Protein AF-A0A3D0YHG1-F1 (afdb_monomer)

pLDDT: mean 94.82, std 10.01, range [42.53, 98.88]

Nearest PDB structures (foldseek):
  3v45-assembly1_A  TM=6.714E-01  e=4.140E+00  unclassified

Secondary structure (DSSP, 8-state):
--------SS--S------TTEEEEEEE-TT----SHHHHHHHHHS-PPTT--SEEETTEEEEE-SSS-HHHHHHHHHHHHHHHHH-TT-EEEE--TTSSTT---HHHHGGG-

Structure (mmCIF, N/CA/C/O backbone):
data_AF-A0A3D0YHG1-F1
#
_entry.id   AF-A0A3D0YHG1-F1
#
loop_
_atom_site.group_PDB
_atom_site.id
_atom_site.type_symbol
_atom_site.label_atom_id
_atom_site.label_alt_id
_atom_site.label_comp_id
_atom_site.label_asym_id
_atom_site.label_entity_id
_atom_site.label_seq_id
_atom_site.pdbx_PDB_ins_code
_atom_site.Cartn_x
_atom_site.Cartn_y
_atom_site.Cartn_z
_atom_site.occupancy
_atom_site.B_iso_or_equiv
_atom_site.auth_seq_id
_atom_site.auth_comp_id
_atom_site.auth_asym_id
_atom_site.auth_atom_id
_atom_site.pdbx_PDB_model_num
ATOM 1 N N . MET A 1 1 ? -11.061 -0.916 30.763 1.00 42.53 1 MET A N 1
ATOM 2 C CA . MET A 1 1 ? -9.682 -1.436 30.772 1.00 42.53 1 MET A CA 1
ATOM 3 C C . MET A 1 1 ? -9.224 -1.354 29.333 1.00 42.53 1 MET A C 1
ATOM 5 O O . MET A 1 1 ? -9.511 -2.257 28.563 1.00 42.53 1 MET A O 1
ATOM 9 N N . GLU A 1 2 ? -8.707 -0.191 28.940 1.00 46.09 2 GLU A N 1
ATOM 10 C CA . GLU A 1 2 ? -8.121 0.003 27.614 1.00 46.09 2 GLU A CA 1
ATOM 11 C C . GLU A 1 2 ? -6.784 -0.717 27.627 1.00 46.09 2 GLU A C 1
ATOM 13 O O . GLU A 1 2 ? -5.790 -0.216 28.149 1.00 46.09 2 GLU A O 1
ATOM 18 N N . ASP A 1 3 ? -6.794 -1.947 27.131 1.00 47.03 3 ASP A N 1
ATOM 19 C CA . ASP A 1 3 ? -5.569 -2.574 26.677 1.00 47.03 3 ASP A CA 1
ATOM 20 C C . ASP A 1 3 ? -5.138 -1.755 25.456 1.00 47.03 3 ASP A C 1
ATOM 22 O O . ASP A 1 3 ? -5.682 -1.908 24.361 1.00 47.03 3 ASP A O 1
ATOM 26 N N . SER A 1 4 ? -4.286 -0.747 25.670 1.00 54.94 4 SER A N 1
ATOM 27 C CA . SER A 1 4 ? -3.728 0.024 24.567 1.00 54.94 4 SER A CA 1
ATOM 28 C C . SER A 1 4 ? -2.881 -0.957 23.765 1.00 54.94 4 SER A C 1
ATOM 30 O O . SER A 1 4 ? -1.749 -1.253 24.155 1.00 54.94 4 SER A O 1
ATOM 32 N N . PHE A 1 5 ? -3.432 -1.506 22.682 1.00 62.06 5 PHE A N 1
ATOM 33 C CA . PHE A 1 5 ? -2.656 -2.273 21.719 1.00 62.06 5 PHE A CA 1
ATOM 34 C C . PHE A 1 5 ? -1.512 -1.373 21.261 1.00 62.06 5 PHE A C 1
ATOM 36 O O . PHE A 1 5 ? -1.703 -0.410 20.519 1.00 62.06 5 PHE A O 1
ATOM 43 N N . LYS A 1 6 ? -0.313 -1.627 21.794 1.00 81.62 6 LYS A N 1
ATOM 44 C CA . LYS A 1 6 ? 0.871 -0.857 21.444 1.00 81.62 6 LYS A CA 1
ATOM 45 C C . LYS A 1 6 ? 1.180 -1.171 19.990 1.00 81.62 6 LYS A C 1
ATOM 47 O O . LYS A 1 6 ? 1.686 -2.249 19.683 1.00 81.62 6 LYS A O 1
ATOM 52 N N . ARG A 1 7 ? 0.858 -0.229 19.109 1.00 88.38 7 ARG A N 1
ATOM 53 C CA . ARG A 1 7 ? 1.129 -0.356 17.680 1.00 88.38 7 ARG A CA 1
ATOM 54 C C . ARG A 1 7 ? 2.638 -0.476 17.453 1.00 88.38 7 ARG A C 1
ATOM 56 O O . ARG A 1 7 ? 3.408 0.244 18.102 1.00 88.38 7 ARG A O 1
ATOM 63 N N . PRO A 1 8 ? 3.090 -1.402 16.597 1.00 90.62 8 PRO A N 1
ATOM 64 C CA . PRO A 1 8 ? 4.508 -1.564 16.329 1.00 90.62 8 PRO A CA 1
ATOM 65 C C . PRO A 1 8 ? 5.025 -0.391 15.487 1.00 90.62 8 PRO A C 1
ATOM 67 O O . PRO A 1 8 ? 4.287 0.213 14.716 1.00 90.62 8 PRO A O 1
ATOM 70 N N . ALA A 1 9 ? 6.319 -0.091 15.614 1.00 90.38 9 ALA A N 1
ATOM 71 C CA . ALA A 1 9 ? 6.972 0.936 14.797 1.00 90.38 9 ALA A CA 1
ATOM 72 C C . ALA A 1 9 ? 7.168 0.505 13.330 1.00 90.38 9 ALA A C 1
ATOM 74 O O . ALA A 1 9 ? 7.392 1.347 12.469 1.00 90.38 9 ALA A O 1
ATOM 75 N N . PHE A 1 10 ? 7.098 -0.801 13.053 1.00 92.81 10 PHE A N 1
ATOM 76 C CA . PHE A 1 10 ? 7.250 -1.385 11.723 1.00 92.81 10 PHE A CA 1
ATOM 77 C C . PHE A 1 10 ? 6.169 -2.436 11.491 1.00 92.81 10 PHE A C 1
ATOM 79 O O . PHE A 1 10 ? 5.763 -3.123 12.432 1.00 92.81 10 PHE A O 1
ATOM 86 N N . THR A 1 11 ? 5.751 -2.597 10.236 1.00 94.75 11 THR A N 1
ATOM 87 C CA . THR A 1 11 ? 4.815 -3.646 9.819 1.00 94.75 11 THR A CA 1
ATOM 88 C C . THR A 1 11 ? 5.357 -5.031 10.193 1.00 94.75 11 THR A C 1
ATOM 90 O O . THR A 1 11 ? 6.420 -5.413 9.696 1.00 94.75 11 THR A O 1
ATOM 93 N N . PRO A 1 12 ? 4.664 -5.800 11.055 1.00 93.31 12 PRO A N 1
ATOM 94 C CA . PRO A 1 12 ? 5.075 -7.158 11.395 1.00 93.31 12 PRO A CA 1
ATOM 95 C C . PRO A 1 12 ? 5.064 -8.074 10.168 1.00 93.31 12 PRO A C 1
ATOM 97 O O . PRO A 1 12 ? 4.205 -7.944 9.299 1.00 93.31 12 PRO A O 1
ATOM 100 N N . GLU A 1 13 ? 5.958 -9.064 10.130 1.00 89.12 13 GLU A N 1
ATOM 101 C CA . GLU A 1 13 ? 6.017 -10.031 9.020 1.00 89.12 13 GLU A CA 1
ATOM 102 C C . GLU A 1 13 ? 4.718 -10.834 8.853 1.00 89.12 13 GLU A C 1
ATOM 104 O O . GLU A 1 13 ? 4.346 -11.204 7.742 1.00 89.12 13 GLU A O 1
ATOM 109 N N . ASN A 1 14 ? 4.022 -11.104 9.962 1.00 89.44 14 ASN A N 1
ATOM 110 C CA . ASN A 1 14 ? 2.828 -11.939 9.993 1.00 89.44 14 ASN A CA 1
ATOM 111 C C . ASN A 1 14 ? 1.665 -11.194 10.650 1.00 89.44 14 ASN A C 1
ATOM 113 O O . ASN A 1 14 ? 1.509 -11.223 11.870 1.00 89.44 14 ASN A O 1
ATOM 117 N N . ILE A 1 15 ? 0.821 -10.572 9.828 1.00 92.94 15 ILE A N 1
ATOM 118 C CA . ILE A 1 15 ? -0.450 -9.986 10.262 1.00 92.94 15 ILE A CA 1
ATOM 119 C C . ILE A 1 15 ? -1.565 -11.001 9.997 1.00 92.94 15 ILE A C 1
ATOM 121 O O . ILE A 1 15 ? -1.756 -11.479 8.874 1.00 92.94 15 ILE A O 1
ATOM 125 N N . THR A 1 16 ? -2.299 -11.366 11.044 1.00 90.38 16 THR A N 1
ATOM 126 C CA . THR A 1 16 ? -3.418 -12.319 10.962 1.00 90.38 16 THR A CA 1
ATOM 127 C C . THR A 1 16 ? -4.766 -11.684 11.269 1.00 90.38 16 THR A C 1
ATOM 129 O O . THR A 1 16 ? -5.779 -12.214 10.818 1.00 90.38 16 THR A O 1
ATOM 132 N N . VAL A 1 17 ? -4.769 -10.561 11.985 1.00 93.44 17 VAL A N 1
ATOM 133 C CA . VAL A 1 17 ? -5.945 -9.793 12.394 1.00 93.44 17 VAL A CA 1
ATOM 134 C C . VAL A 1 17 ? -5.622 -8.304 12.310 1.00 93.44 17 VAL A C 1
ATOM 136 O O . VAL A 1 17 ? -4.461 -7.929 12.456 1.00 93.44 17 VAL A O 1
ATOM 139 N N . LEU A 1 18 ? -6.650 -7.492 12.081 1.00 96.06 18 LEU A N 1
ATOM 140 C CA . LEU A 1 18 ? -6.589 -6.033 12.104 1.00 96.06 18 LEU A CA 1
ATOM 141 C C . LEU A 1 18 ? -7.626 -5.528 13.111 1.00 96.06 18 LEU A C 1
ATOM 143 O O . LEU A 1 18 ? -8.743 -6.053 13.162 1.00 96.06 18 LEU A O 1
ATOM 147 N N . ALA A 1 19 ? -7.273 -4.521 13.902 1.00 96.19 19 ALA A N 1
ATOM 148 C CA . ALA A 1 19 ? -8.244 -3.714 14.630 1.00 96.19 19 ALA A CA 1
ATOM 149 C C . ALA A 1 19 ? -9.100 -2.904 13.643 1.00 96.19 19 ALA A C 1
ATOM 151 O O . ALA A 1 19 ? -8.759 -2.782 12.470 1.00 96.19 19 ALA A O 1
ATOM 152 N N . ALA A 1 20 ? -10.231 -2.367 14.103 1.00 96.44 20 ALA A N 1
ATOM 153 C CA . ALA A 1 20 ? -11.222 -1.730 13.228 1.00 96.44 20 ALA A CA 1
ATOM 154 C C . ALA A 1 20 ? -10.676 -0.532 12.431 1.00 96.44 20 ALA A C 1
ATOM 156 O O . ALA A 1 20 ? -11.184 -0.235 11.353 1.00 96.44 20 ALA A O 1
ATOM 157 N N . ASP A 1 21 ? -9.653 0.135 12.955 1.00 97.25 21 ASP A N 1
ATOM 158 C CA . ASP A 1 21 ? -9.008 1.299 12.361 1.00 97.25 21 ASP A CA 1
ATOM 159 C C . ASP A 1 21 ? -7.671 0.976 11.677 1.00 97.25 21 ASP A C 1
ATOM 161 O O . ASP A 1 21 ? -6.968 1.873 11.221 1.00 97.25 21 ASP A O 1
ATOM 165 N N . GLU A 1 22 ? -7.302 -0.300 11.577 1.00 98.00 22 GLU A N 1
ATOM 166 C CA . GLU A 1 22 ? -6.070 -0.716 10.917 1.00 98.00 22 GLU A CA 1
ATOM 167 C C . GLU A 1 22 ? -6.325 -1.092 9.454 1.00 98.00 22 GLU A C 1
ATOM 169 O O . GLU A 1 22 ? -7.264 -1.825 9.129 1.00 98.00 22 GLU A O 1
ATOM 174 N N . ILE A 1 23 ? -5.447 -0.608 8.575 1.00 98.75 23 ILE A N 1
ATOM 175 C CA . ILE A 1 23 ? -5.491 -0.802 7.127 1.00 98.75 23 ILE A CA 1
ATOM 176 C C . ILE A 1 23 ? -4.220 -1.517 6.667 1.00 98.75 23 ILE A C 1
ATOM 178 O O . ILE A 1 23 ? -3.098 -1.082 6.933 1.00 98.75 23 ILE A O 1
ATOM 182 N N . PHE A 1 24 ? -4.390 -2.613 5.931 1.00 98.62 24 PHE A N 1
ATOM 183 C CA . PHE A 1 24 ? -3.296 -3.365 5.323 1.00 98.62 24 PHE A CA 1
ATOM 184 C C . PHE A 1 24 ? -2.961 -2.817 3.931 1.00 98.62 24 PHE A C 1
ATOM 186 O O . PHE A 1 24 ? -3.745 -2.959 2.990 1.00 98.62 24 PHE A O 1
ATOM 193 N N . VAL A 1 25 ? -1.787 -2.204 3.776 1.00 98.75 25 VAL A N 1
ATOM 194 C CA . VAL A 1 25 ? -1.370 -1.573 2.515 1.00 98.75 25 VAL A CA 1
ATOM 195 C C . VAL A 1 25 ? -0.476 -2.529 1.732 1.00 98.75 25 VAL A C 1
ATOM 197 O O . VAL A 1 25 ? 0.569 -2.983 2.215 1.00 98.75 25 VAL A O 1
ATOM 200 N N . PHE A 1 26 ? -0.887 -2.857 0.509 1.00 98.56 26 PHE A N 1
ATOM 201 C CA . PHE A 1 26 ? -0.278 -3.922 -0.282 1.00 98.56 26 PHE A CA 1
ATOM 202 C C . PHE A 1 26 ? 0.001 -3.509 -1.728 1.00 98.56 26 PHE A C 1
ATOM 204 O O . PHE A 1 26 ? -0.717 -2.713 -2.330 1.00 98.56 26 PHE A O 1
ATOM 211 N N . GLY A 1 27 ? 1.040 -4.116 -2.310 1.00 98.44 27 GLY A N 1
ATOM 212 C CA . GLY A 1 27 ? 1.302 -4.010 -3.743 1.00 98.44 27 GLY A CA 1
ATOM 213 C C . GLY A 1 27 ? 0.289 -4.821 -4.556 1.00 98.44 27 GLY A C 1
ATOM 214 O O . GLY A 1 27 ? 0.111 -6.015 -4.309 1.00 98.44 27 GLY A O 1
ATOM 215 N N . SER A 1 28 ? -0.341 -4.185 -5.541 1.00 98.50 28 SER A N 1
ATOM 216 C CA . SER A 1 28 ? -1.335 -4.773 -6.443 1.00 98.50 28 SER A CA 1
ATOM 217 C C . SER A 1 28 ? -0.931 -4.649 -7.924 1.00 98.50 28 SER A C 1
ATOM 219 O O . SER A 1 28 ? 0.161 -4.190 -8.267 1.00 98.50 28 SER A O 1
ATOM 221 N N . ASN A 1 29 ? -1.825 -5.057 -8.822 1.00 97.81 29 ASN A N 1
ATOM 222 C CA . ASN A 1 29 ? -1.809 -4.714 -10.242 1.00 97.81 29 ASN A CA 1
ATOM 223 C C . ASN A 1 29 ? -3.064 -3.903 -10.591 1.00 97.81 29 ASN A C 1
ATOM 225 O O . ASN A 1 29 ? -4.065 -3.983 -9.886 1.00 97.81 29 ASN A O 1
ATOM 229 N N . LEU A 1 30 ? -3.028 -3.167 -11.706 1.00 98.12 30 LEU A N 1
ATOM 230 C CA . LEU A 1 30 ? -4.136 -2.301 -12.139 1.00 98.12 30 LEU A CA 1
ATOM 231 C C . LEU A 1 30 ? -5.475 -3.043 -12.277 1.00 98.12 30 LEU A C 1
ATOM 233 O O . LEU A 1 30 ? -6.523 -2.484 -11.975 1.00 98.12 30 LEU A O 1
ATOM 237 N N . GLY A 1 31 ? -5.440 -4.311 -12.695 1.00 97.81 31 GLY A N 1
ATOM 238 C CA . GLY A 1 31 ? -6.636 -5.141 -12.845 1.00 97.81 31 GLY A CA 1
ATOM 239 C C . GLY A 1 31 ? -7.166 -5.744 -11.542 1.00 97.81 31 GLY A C 1
ATOM 240 O O . GLY A 1 31 ? -8.131 -6.495 -11.595 1.00 97.81 31 GLY A O 1
ATOM 241 N N . GLY A 1 32 ? -6.531 -5.495 -10.391 1.00 97.75 32 GLY A N 1
ATOM 242 C CA . GLY A 1 32 ? -6.941 -6.054 -9.100 1.00 97.75 32 GLY A CA 1
ATOM 243 C C . GLY A 1 32 ? -6.889 -7.583 -9.028 1.00 97.75 32 GLY A C 1
ATOM 244 O O . GLY A 1 32 ? -7.674 -8.201 -8.306 1.00 97.75 32 GLY A O 1
ATOM 245 N N . ASN A 1 33 ? -5.993 -8.214 -9.794 1.00 97.81 33 ASN A N 1
ATOM 246 C CA . ASN A 1 33 ? -5.802 -9.663 -9.764 1.00 97.81 33 ASN A CA 1
ATOM 247 C C . ASN A 1 33 ? -4.975 -10.052 -8.530 1.00 97.81 33 ASN A C 1
ATOM 249 O O . ASN A 1 33 ? -3.752 -10.198 -8.604 1.00 97.81 33 ASN A O 1
ATOM 253 N N . HIS A 1 34 ? -5.640 -10.225 -7.390 1.00 97.31 34 HIS A N 1
ATOM 254 C CA . HIS A 1 34 ? -5.018 -10.468 -6.081 1.00 97.31 34 HIS A CA 1
ATOM 255 C C . HIS A 1 34 ? -4.646 -11.948 -5.855 1.00 97.31 34 HIS A C 1
ATOM 257 O O . HIS A 1 34 ? -5.088 -12.590 -4.903 1.00 97.31 34 HIS A O 1
ATOM 263 N N . GLY A 1 35 ? -3.874 -12.526 -6.779 1.00 95.56 35 GLY A N 1
ATOM 264 C CA . GLY A 1 35 ? -3.622 -13.974 -6.853 1.00 95.56 35 GLY A CA 1
ATOM 265 C C . GLY A 1 35 ? -2.444 -14.508 -6.029 1.00 95.56 35 GLY A C 1
ATOM 266 O O . GLY A 1 35 ? -2.323 -15.721 -5.874 1.00 95.56 35 GLY A O 1
ATOM 267 N N . GLY A 1 36 ? -1.573 -13.647 -5.496 1.00 95.81 36 GLY A N 1
ATOM 268 C CA . GLY A 1 36 ? -0.381 -14.082 -4.762 1.00 95.81 36 GLY A CA 1
ATOM 269 C C . GLY A 1 36 ? 0.163 -13.047 -3.780 1.00 95.81 36 GLY A C 1
ATOM 270 O O . GLY A 1 36 ? -0.250 -11.887 -3.783 1.00 95.81 36 GLY A O 1
ATOM 271 N N . GLY A 1 37 ? 1.098 -13.483 -2.930 1.00 96.00 37 GLY A N 1
ATOM 272 C CA . GLY A 1 37 ? 1.804 -12.626 -1.974 1.00 96.00 37 GLY A CA 1
ATOM 273 C C . GLY A 1 37 ? 0.872 -11.841 -1.045 1.00 96.00 37 GLY A C 1
ATOM 274 O O . GLY A 1 37 ? -0.171 -12.342 -0.619 1.00 96.00 37 GLY A O 1
ATOM 275 N N . ALA A 1 38 ? 1.244 -10.592 -0.755 1.00 97.12 38 ALA A N 1
ATOM 276 C CA . ALA A 1 38 ? 0.459 -9.692 0.090 1.00 97.12 38 ALA A CA 1
ATOM 277 C C . ALA A 1 38 ? -0.949 -9.419 -0.474 1.00 97.12 38 ALA A C 1
ATOM 279 O O . ALA A 1 38 ? -1.898 -9.336 0.300 1.00 97.12 38 ALA A O 1
ATOM 280 N N . ALA A 1 39 ? -1.116 -9.364 -1.801 1.00 97.94 39 ALA A N 1
ATOM 281 C CA . ALA A 1 39 ? -2.425 -9.152 -2.421 1.00 97.94 39 ALA A CA 1
ATOM 282 C C . ALA A 1 39 ? -3.402 -10.299 -2.119 1.00 97.94 39 ALA A C 1
ATOM 284 O O . ALA A 1 39 ? -4.557 -10.060 -1.772 1.00 97.94 39 ALA A O 1
ATOM 285 N N . LEU A 1 40 ? -2.932 -11.551 -2.163 1.00 97.69 40 LEU A N 1
ATOM 286 C CA . LEU A 1 40 ? -3.754 -12.705 -1.787 1.00 97.69 40 LEU A CA 1
ATOM 287 C C . LEU A 1 40 ? -4.179 -12.646 -0.314 1.00 97.69 40 LEU A C 1
ATOM 289 O O . LEU A 1 40 ? -5.321 -12.972 0.007 1.00 97.69 40 LEU A O 1
ATOM 293 N N . VAL A 1 41 ? -3.280 -12.219 0.578 1.00 97.25 41 VAL A N 1
ATOM 294 C CA . VAL A 1 41 ? -3.597 -12.034 2.003 1.00 97.25 41 VAL A CA 1
ATOM 295 C C . VAL A 1 41 ? -4.656 -10.946 2.181 1.00 97.25 41 VAL A C 1
ATOM 297 O O . VAL A 1 41 ? -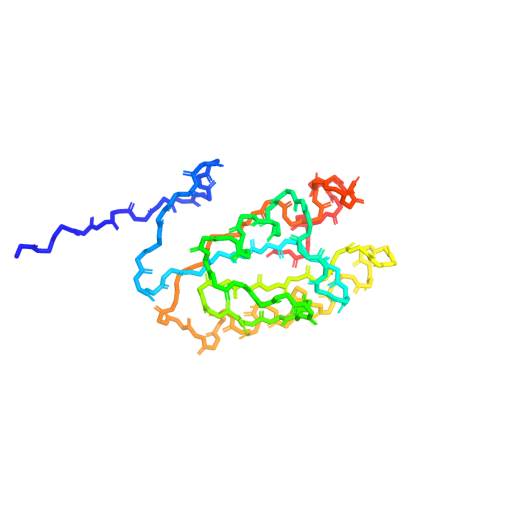5.657 -11.196 2.852 1.00 97.25 41 VAL A O 1
ATOM 300 N N . ALA A 1 42 ? -4.483 -9.793 1.530 1.00 98.12 42 ALA A N 1
ATOM 301 C CA . ALA A 1 42 ? -5.440 -8.691 1.560 1.00 98.12 42 ALA A CA 1
ATOM 302 C C . ALA A 1 42 ? -6.841 -9.144 1.107 1.00 98.12 42 ALA A C 1
ATOM 304 O O . ALA A 1 42 ? -7.828 -8.907 1.803 1.00 98.12 42 ALA A O 1
ATOM 305 N N . TRP A 1 43 ? -6.926 -9.893 -0.001 1.00 98.31 43 TRP A N 1
ATOM 306 C CA . TRP A 1 43 ? -8.194 -10.421 -0.520 1.00 98.31 43 TRP A CA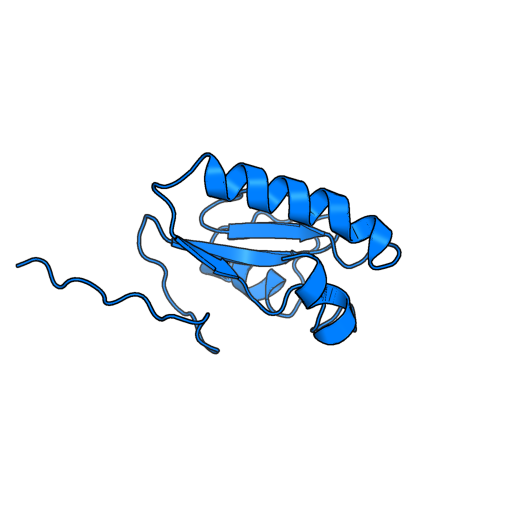 1
ATOM 307 C C . TRP A 1 43 ? -8.832 -11.456 0.409 1.00 98.31 43 TRP A C 1
ATOM 309 O O . TRP A 1 43 ? -10.036 -11.423 0.654 1.00 98.31 43 TRP A O 1
ATOM 319 N N . LYS A 1 44 ? -8.043 -12.395 0.940 1.00 97.81 44 LYS A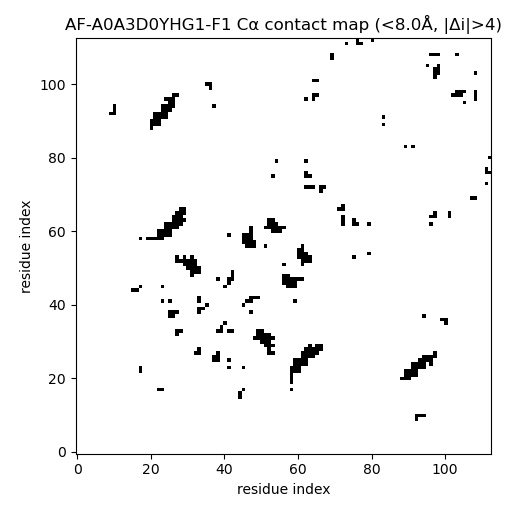 N 1
ATOM 320 C CA . LYS A 1 44 ? -8.577 -13.502 1.745 1.00 97.81 44 LYS A CA 1
ATOM 321 C C . LYS A 1 44 ? -8.915 -13.125 3.180 1.00 97.81 44 LYS A C 1
ATOM 323 O O . LYS A 1 44 ? -9.734 -13.819 3.778 1.00 97.81 44 LYS A O 1
ATOM 328 N N . LYS A 1 45 ? -8.265 -12.104 3.744 1.00 97.50 45 LYS A N 1
ATOM 329 C CA . LYS A 1 45 ? -8.363 -11.796 5.179 1.00 97.50 45 LYS A CA 1
ATOM 330 C C . LYS A 1 45 ? -8.862 -10.395 5.492 1.00 97.50 45 LYS A C 1
ATOM 332 O O . LYS A 1 45 ? -9.534 -10.231 6.501 1.00 97.50 45 LYS A O 1
ATOM 337 N N . PHE A 1 46 ? -8.535 -9.405 4.665 1.00 98.31 46 PHE A N 1
ATOM 338 C CA . PHE A 1 46 ? -8.673 -7.990 5.032 1.00 98.31 46 PHE A CA 1
ATOM 339 C C . PHE A 1 46 ? -9.606 -7.213 4.098 1.00 98.31 46 PHE A C 1
ATOM 341 O O . PHE A 1 46 ? -9.620 -5.985 4.093 1.00 98.31 46 PHE A O 1
ATOM 348 N N . GLY A 1 47 ? -10.423 -7.930 3.324 1.00 98.06 47 GLY A N 1
ATOM 349 C CA . GLY A 1 47 ? -11.526 -7.342 2.572 1.00 98.06 47 GLY A CA 1
ATOM 350 C C . GLY A 1 47 ? -11.126 -6.619 1.289 1.00 98.06 47 GLY A C 1
ATOM 351 O O . GLY A 1 47 ? -11.953 -5.881 0.759 1.00 98.06 47 GLY A O 1
ATOM 352 N N . ALA A 1 48 ? -9.916 -6.844 0.761 1.00 98.56 48 ALA A N 1
ATOM 353 C CA . ALA A 1 48 ? -9.621 -6.396 -0.596 1.00 98.56 48 ALA A CA 1
ATOM 354 C C . ALA A 1 48 ? -10.612 -7.033 -1.587 1.00 98.56 48 ALA A C 1
ATOM 356 O O . ALA A 1 48 ? -11.026 -8.179 -1.428 1.00 98.56 48 ALA A O 1
ATOM 357 N N . ILE A 1 49 ? -11.011 -6.289 -2.606 1.00 98.56 49 ILE A N 1
ATOM 358 C CA . ILE A 1 49 ? -11.975 -6.645 -3.636 1.00 98.56 49 ILE A CA 1
ATOM 359 C C . ILE A 1 49 ? -11.205 -7.087 -4.883 1.00 98.56 49 ILE A C 1
ATOM 361 O O . ILE A 1 49 ? -10.391 -6.352 -5.444 1.00 98.56 49 ILE A O 1
ATOM 365 N N . TYR A 1 50 ? -11.474 -8.310 -5.340 1.00 97.75 50 TYR A N 1
ATOM 366 C CA . TYR A 1 50 ? -10.925 -8.801 -6.602 1.00 97.75 50 TYR A CA 1
ATOM 367 C C . TYR A 1 50 ? -11.419 -7.926 -7.762 1.00 97.75 50 TYR A C 1
ATOM 369 O O . TYR A 1 50 ? -12.614 -7.649 -7.855 1.00 97.75 50 TYR A O 1
ATOM 377 N N . GLY A 1 51 ? -10.516 -7.497 -8.641 1.00 98.06 51 GLY A N 1
ATOM 378 C CA . GLY A 1 51 ? -10.830 -6.543 -9.710 1.00 98.06 51 GLY A CA 1
ATOM 379 C C . GLY A 1 51 ? -10.583 -5.073 -9.349 1.00 98.06 51 GLY A C 1
ATOM 380 O O . GLY A 1 51 ? -10.581 -4.231 -10.242 1.00 98.06 51 GLY A O 1
ATOM 381 N N . GLN A 1 52 ? -10.325 -4.749 -8.075 1.00 98.56 52 GLN A N 1
ATO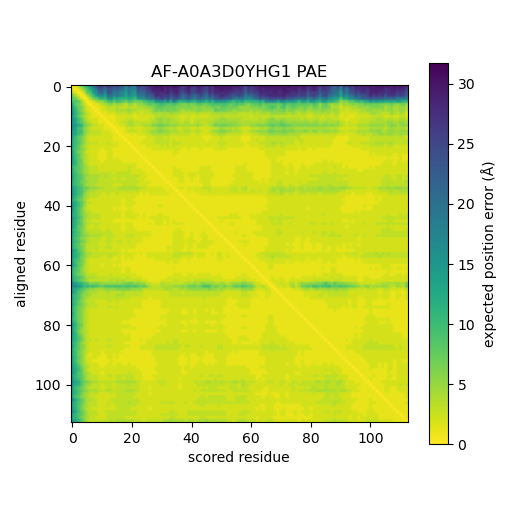M 382 C CA . GLN A 1 52 ? -9.975 -3.395 -7.640 1.00 98.56 52 GLN A CA 1
ATOM 383 C C . GLN A 1 52 ? -8.481 -3.305 -7.300 1.00 98.56 52 GLN A C 1
ATOM 385 O O . GLN A 1 52 ? -8.028 -3.773 -6.256 1.00 98.56 52 GLN A O 1
ATOM 390 N N . GLY A 1 53 ? -7.696 -2.712 -8.202 1.00 98.06 53 GLY A N 1
ATOM 391 C CA . GLY A 1 53 ? -6.241 -2.583 -8.053 1.00 98.06 53 GLY A CA 1
ATOM 392 C C . GLY A 1 53 ? -5.764 -1.401 -7.206 1.00 98.06 53 GLY A C 1
ATOM 393 O O . GLY A 1 53 ? -4.620 -1.404 -6.759 1.00 98.06 53 GLY A O 1
ATOM 394 N N . VAL A 1 54 ? -6.625 -0.401 -6.996 1.00 98.62 54 VAL A N 1
ATOM 395 C CA . VAL A 1 54 ? -6.247 0.914 -6.455 1.00 98.62 54 VAL A CA 1
ATOM 396 C C . VAL A 1 54 ? -7.110 1.280 -5.253 1.00 98.62 54 VAL A C 1
ATOM 398 O O . VAL A 1 54 ? -8.316 1.006 -5.241 1.00 98.62 54 VAL A O 1
ATOM 401 N N . GLY A 1 55 ? -6.495 1.936 -4.272 1.00 98.69 55 GLY A N 1
ATOM 402 C CA . GLY A 1 55 ? -7.190 2.641 -3.202 1.00 98.69 55 GLY A CA 1
ATOM 403 C C . GLY A 1 55 ? -7.759 1.736 -2.111 1.00 98.69 55 GLY A C 1
ATOM 404 O O . GLY A 1 55 ? -7.501 0.525 -2.072 1.00 98.69 55 GLY A O 1
ATOM 405 N N . LEU A 1 56 ? -8.540 2.354 -1.219 1.00 98.69 56 LEU A N 1
ATOM 406 C CA . LEU A 1 56 ? -9.184 1.702 -0.080 1.00 98.69 56 LEU A CA 1
ATOM 407 C C . LEU A 1 56 ? -10.257 0.690 -0.525 1.00 98.69 56 LEU A C 1
ATOM 409 O O . LEU A 1 56 ? -11.105 0.972 -1.373 1.00 98.69 56 LEU A O 1
ATOM 413 N N . GLN A 1 57 ? -10.233 -0.490 0.091 1.00 98.06 57 GLN A N 1
ATOM 414 C CA . GLN A 1 57 ? -11.148 -1.608 -0.134 1.00 98.06 57 GLN A CA 1
ATOM 415 C C . GLN A 1 57 ? -11.192 -2.503 1.113 1.00 98.06 57 GLN A C 1
ATOM 417 O O . GLN A 1 57 ? -10.214 -3.170 1.456 1.00 98.06 57 GLN A O 1
ATOM 422 N N . GLY A 1 58 ? -12.324 -2.501 1.823 1.00 97.44 58 GLY A N 1
ATOM 423 C CA . GLY A 1 58 ? -12.409 -3.143 3.137 1.00 97.44 58 GLY A CA 1
ATOM 424 C C . GLY A 1 58 ? -11.402 -2.525 4.113 1.00 97.44 58 GLY A C 1
ATOM 425 O O . GLY A 1 58 ? -11.325 -1.306 4.224 1.00 97.44 58 GLY A O 1
ATOM 426 N N . GLN A 1 59 ? -10.603 -3.362 4.777 1.00 98.56 59 GLN A N 1
ATOM 427 C CA . GLN A 1 59 ? -9.476 -2.944 5.622 1.00 98.56 59 GLN A CA 1
ATOM 428 C C . GLN A 1 59 ? -8.135 -3.061 4.882 1.00 98.56 59 GLN A C 1
ATOM 430 O O . GLN A 1 59 ? -7.108 -3.410 5.462 1.00 98.56 59 GLN A O 1
ATOM 435 N N . SER A 1 60 ? -8.141 -2.831 3.569 1.00 98.75 60 SER A N 1
ATOM 436 C CA . SER A 1 60 ? -6.954 -2.916 2.719 1.00 98.75 60 SER A CA 1
ATOM 437 C C . SER A 1 60 ? -6.831 -1.694 1.815 1.00 98.75 60 SER A C 1
ATOM 439 O O . SER A 1 60 ? -7.838 -1.137 1.388 1.00 98.75 60 SER A O 1
ATOM 441 N N . TYR A 1 61 ? -5.604 -1.315 1.464 1.00 98.88 61 TYR A N 1
ATOM 442 C CA . TYR A 1 61 ? -5.327 -0.269 0.477 1.00 98.88 61 TYR A CA 1
ATOM 443 C C . TYR A 1 61 ? -4.386 -0.808 -0.604 1.00 98.88 61 TYR A C 1
ATOM 445 O O . TYR A 1 61 ? -3.298 -1.300 -0.296 1.00 98.88 61 TYR A O 1
ATOM 453 N N . GLY A 1 62 ? -4.815 -0.752 -1.866 1.00 98.75 62 GLY A N 1
ATOM 454 C CA . GLY A 1 62 ? -4.049 -1.265 -3.004 1.00 98.75 62 GLY A CA 1
ATOM 455 C C . GLY A 1 62 ? -3.204 -0.187 -3.681 1.00 98.75 62 GLY A C 1
ATOM 456 O O . GLY A 1 62 ? -3.741 0.838 -4.095 1.00 98.75 62 GLY A O 1
ATOM 457 N N . ILE A 1 63 ? -1.904 -0.449 -3.842 1.00 98.81 63 ILE A N 1
ATOM 458 C CA . ILE A 1 63 ? -0.976 0.383 -4.627 1.00 98.81 63 ILE A CA 1
ATOM 459 C C . ILE A 1 63 ? -0.517 -0.425 -5.854 1.00 98.81 63 ILE A C 1
ATOM 461 O O . ILE A 1 63 ? 0.180 -1.436 -5.691 1.00 98.81 63 ILE A O 1
ATOM 465 N N . PRO A 1 64 ? -0.896 -0.052 -7.090 1.00 98.44 64 PRO A N 1
ATOM 466 C CA . PRO A 1 64 ? -0.443 -0.741 -8.295 1.00 98.44 64 PRO A CA 1
ATOM 467 C C . PRO A 1 64 ? 1.075 -0.668 -8.473 1.00 98.44 64 PRO A C 1
ATOM 469 O O . PRO A 1 64 ? 1.652 0.401 -8.610 1.00 98.44 64 PRO A O 1
ATOM 472 N N . THR A 1 65 ? 1.722 -1.830 -8.541 1.00 98.06 65 THR A N 1
ATOM 473 C CA . THR A 1 65 ? 3.185 -1.948 -8.711 1.00 98.06 65 THR A CA 1
ATOM 474 C C . THR A 1 65 ? 3.591 -2.836 -9.878 1.00 98.06 65 THR A C 1
ATOM 476 O O . THR A 1 65 ? 4.741 -2.836 -10.291 1.00 98.06 65 THR A O 1
ATOM 479 N N . MET A 1 66 ? 2.654 -3.585 -10.460 1.00 95.75 66 MET A N 1
ATOM 480 C CA . MET A 1 66 ? 2.932 -4.500 -11.575 1.00 95.75 66 MET A CA 1
ATOM 481 C C . MET A 1 66 ? 2.702 -3.843 -12.944 1.00 95.75 66 MET A C 1
ATOM 483 O O . MET A 1 66 ? 2.067 -4.433 -13.819 1.00 95.75 66 MET A O 1
ATOM 487 N N . HIS A 1 67 ? 3.151 -2.599 -13.111 1.00 93.62 67 HIS A N 1
ATOM 488 C CA . HIS A 1 67 ? 3.066 -1.874 -14.376 1.00 93.62 67 HIS A CA 1
ATOM 489 C C . HIS A 1 67 ? 4.148 -0.790 -14.451 1.00 93.62 67 HIS A C 1
ATOM 491 O O . HIS A 1 67 ? 4.339 -0.043 -13.498 1.00 93.62 67 HIS A O 1
ATOM 497 N N . GLY A 1 68 ? 4.841 -0.699 -15.588 1.00 92.94 68 GLY A N 1
ATOM 498 C CA . GLY A 1 68 ? 5.908 0.287 -15.775 1.00 92.94 68 GLY A CA 1
ATOM 499 C C . GLY A 1 68 ? 7.083 0.123 -14.801 1.00 92.94 68 GLY A C 1
ATOM 500 O O . GLY A 1 68 ? 7.348 -0.974 -14.311 1.00 92.94 68 GLY A O 1
ATOM 501 N N . GLY A 1 69 ? 7.808 1.221 -14.587 1.00 95.31 69 GLY A N 1
ATOM 502 C CA . GLY A 1 69 ? 8.887 1.339 -13.604 1.00 95.31 69 GLY A CA 1
ATOM 503 C C . GLY A 1 69 ? 8.465 2.149 -12.377 1.00 95.31 69 GLY A C 1
ATOM 504 O O . GLY A 1 69 ? 7.288 2.460 -12.201 1.00 95.31 69 GLY A O 1
ATOM 505 N N . VAL A 1 70 ? 9.443 2.529 -11.555 1.00 96.88 70 VAL A N 1
ATOM 506 C CA . VAL A 1 70 ? 9.255 3.323 -10.326 1.00 96.88 70 VAL A CA 1
ATOM 507 C C . VAL A 1 70 ? 8.467 4.611 -10.598 1.00 96.88 70 VAL A C 1
ATOM 509 O O . VAL A 1 70 ? 7.579 4.971 -9.831 1.00 96.88 70 VAL A O 1
ATOM 512 N N . GLU A 1 71 ? 8.709 5.260 -11.735 1.00 97.75 71 GLU A N 1
ATOM 513 C CA . GLU A 1 71 ? 8.041 6.499 -12.143 1.00 97.75 71 GLU A CA 1
ATOM 514 C C . GLU A 1 71 ? 6.538 6.314 -12.394 1.00 97.75 71 GLU A C 1
ATOM 516 O O . GLU A 1 71 ? 5.766 7.249 -12.207 1.00 97.75 71 GLU A O 1
ATOM 521 N N . ALA A 1 72 ? 6.107 5.117 -12.806 1.00 97.75 72 ALA A N 1
ATOM 522 C CA . ALA A 1 72 ? 4.689 4.799 -12.986 1.00 97.75 72 ALA A CA 1
ATOM 523 C C . ALA A 1 72 ? 3.995 4.471 -11.653 1.00 97.75 72 ALA A C 1
ATOM 525 O O . ALA A 1 72 ? 2.777 4.582 -11.545 1.00 97.75 72 ALA A O 1
ATOM 526 N N . ILE A 1 73 ? 4.771 4.071 -10.641 1.00 98.38 73 ILE A N 1
ATOM 527 C CA . ILE A 1 73 ? 4.289 3.744 -9.295 1.00 98.38 73 ILE A CA 1
ATOM 528 C C . ILE A 1 73 ? 4.139 5.012 -8.451 1.00 98.38 73 ILE A C 1
ATOM 530 O O . ILE A 1 73 ? 3.191 5.099 -7.676 1.00 98.38 73 ILE A O 1
ATOM 534 N N . ALA A 1 74 ? 5.040 5.988 -8.619 1.00 98.50 74 ALA A N 1
ATOM 535 C CA . ALA A 1 74 ? 5.105 7.201 -7.800 1.00 98.50 74 ALA A CA 1
ATOM 536 C C . ALA A 1 74 ? 3.749 7.914 -7.612 1.00 98.50 74 ALA A C 1
ATOM 538 O O . ALA A 1 74 ? 3.379 8.113 -6.458 1.00 98.50 74 ALA A O 1
ATOM 539 N N . PRO A 1 75 ? 2.928 8.162 -8.657 1.00 98.56 75 PRO A N 1
ATOM 540 C CA . PRO A 1 75 ? 1.635 8.825 -8.469 1.00 98.56 75 PRO A CA 1
ATOM 541 C C . PRO A 1 75 ? 0.676 8.066 -7.540 1.00 98.56 75 PRO A C 1
ATOM 543 O O . PRO A 1 75 ? -0.082 8.677 -6.799 1.00 98.56 75 PRO A O 1
ATOM 546 N N . TYR A 1 76 ? 0.719 6.730 -7.532 1.00 98.75 76 TYR A N 1
ATOM 547 C CA . TYR A 1 76 ? -0.125 5.923 -6.643 1.00 98.75 76 TYR A CA 1
ATOM 548 C C . TYR A 1 76 ? 0.368 5.920 -5.194 1.00 98.75 76 TYR A C 1
ATOM 550 O O . TYR A 1 76 ? -0.417 5.669 -4.277 1.00 98.75 76 TYR A O 1
ATOM 558 N N . VAL A 1 77 ? 1.668 6.145 -4.984 1.00 98.69 77 VAL A N 1
ATOM 559 C CA . VAL A 1 77 ? 2.230 6.340 -3.644 1.00 98.69 77 VAL A CA 1
ATOM 560 C C . VAL A 1 77 ? 1.878 7.735 -3.137 1.00 98.69 77 VAL A C 1
ATOM 562 O O . VAL A 1 77 ? 1.419 7.839 -2.004 1.00 98.69 77 VAL A O 1
ATOM 565 N N . ASP A 1 78 ? 1.972 8.761 -3.987 1.00 98.81 78 ASP A N 1
ATOM 566 C CA . ASP A 1 78 ? 1.530 10.123 -3.663 1.00 98.81 78 ASP A CA 1
ATOM 567 C C . ASP A 1 78 ? 0.046 10.131 -3.251 1.00 98.81 78 ASP A C 1
ATOM 569 O O . ASP A 1 78 ? -0.295 10.610 -2.172 1.00 98.81 78 ASP A O 1
ATOM 573 N N . GLU A 1 79 ? -0.830 9.486 -4.034 1.00 98.81 79 GLU A N 1
ATOM 574 C CA . GLU A 1 79 ? -2.254 9.318 -3.696 1.00 98.81 79 GLU A CA 1
ATOM 575 C C . GLU A 1 79 ? -2.465 8.601 -2.349 1.00 98.81 79 GLU A C 1
ATOM 577 O O . GLU A 1 79 ? -3.372 8.941 -1.589 1.00 98.81 79 GLU A O 1
ATOM 582 N N . PHE A 1 80 ? -1.645 7.591 -2.037 1.00 98.81 80 PHE A N 1
ATOM 583 C CA . PHE A 1 80 ? -1.706 6.904 -0.746 1.00 98.81 80 PHE A CA 1
ATOM 584 C C . PHE A 1 80 ? -1.284 7.814 0.412 1.00 98.81 80 PHE A C 1
ATOM 586 O O . PHE A 1 80 ? -1.934 7.787 1.457 1.00 98.81 80 PHE A O 1
ATOM 593 N N . ILE A 1 81 ? -0.224 8.605 0.244 1.00 98.81 81 ILE A N 1
ATOM 594 C CA . ILE A 1 81 ? 0.256 9.541 1.267 1.00 98.81 81 ILE A CA 1
ATOM 595 C C . ILE A 1 81 ? -0.808 10.610 1.527 1.00 98.81 81 ILE A C 1
ATOM 597 O O . ILE A 1 81 ? -1.188 10.803 2.680 1.00 98.81 81 ILE A O 1
ATOM 601 N N . GLU A 1 82 ? -1.367 11.219 0.478 1.00 98.81 82 GLU A N 1
ATOM 602 C CA . GLU A 1 82 ? -2.462 12.191 0.604 1.00 98.81 82 GLU A CA 1
ATOM 603 C C . GLU A 1 82 ? -3.679 11.586 1.321 1.00 98.81 82 GLU A C 1
ATOM 605 O O . GLU A 1 82 ? -4.269 12.209 2.207 1.00 98.81 82 GLU A O 1
ATOM 610 N N . PHE A 1 83 ? -4.037 10.341 0.989 1.00 98.81 83 PHE A N 1
ATOM 611 C CA . PHE A 1 83 ? -5.104 9.619 1.677 1.00 98.81 83 PHE A CA 1
ATOM 612 C C . PHE A 1 83 ? -4.777 9.393 3.161 1.00 98.81 83 PHE A C 1
ATOM 614 O O . PHE A 1 83 ? -5.624 9.620 4.024 1.00 98.81 83 PHE A O 1
ATOM 621 N N . ALA A 1 84 ? -3.559 8.954 3.479 1.00 98.56 84 ALA A N 1
ATOM 622 C CA . ALA A 1 84 ? -3.139 8.696 4.852 1.00 98.56 84 ALA A CA 1
ATOM 623 C C . ALA A 1 84 ? -3.119 9.978 5.702 1.00 98.56 84 ALA A C 1
ATOM 625 O O . ALA A 1 84 ? -3.531 9.948 6.861 1.00 98.56 84 ALA A O 1
ATOM 626 N N . GLU A 1 85 ? -2.702 11.108 5.126 1.00 98.56 85 GLU A N 1
ATOM 627 C CA . GLU A 1 85 ? -2.743 12.421 5.780 1.00 98.56 85 GLU A CA 1
ATOM 628 C C . GLU A 1 85 ? -4.178 12.909 6.024 1.00 98.56 85 GLU A C 1
ATOM 630 O O . GLU A 1 85 ? -4.469 13.490 7.072 1.00 98.56 85 GLU A O 1
ATOM 635 N N . ALA A 1 86 ? -5.090 12.653 5.080 1.00 98.56 86 ALA A N 1
ATOM 636 C CA . ALA A 1 86 ? -6.497 13.031 5.190 1.00 98.56 86 ALA A CA 1
ATOM 637 C C . ALA A 1 86 ? -7.301 12.159 6.171 1.00 98.56 86 ALA A C 1
ATOM 639 O O . ALA A 1 86 ? -8.358 12.594 6.634 1.00 98.56 86 ALA A O 1
ATOM 640 N N . HIS A 1 87 ? -6.808 10.960 6.496 1.00 98.38 87 HIS A N 1
ATOM 641 C CA . HIS A 1 87 ? -7.492 9.976 7.337 1.00 98.38 87 HIS A CA 1
ATOM 642 C C . HIS A 1 87 ? -6.686 9.592 8.596 1.00 98.38 87 HIS A C 1
ATOM 644 O O . HIS A 1 87 ? -6.263 8.437 8.740 1.00 98.38 87 HIS A O 1
ATOM 650 N N . PRO A 1 88 ? -6.482 10.530 9.546 1.00 97.69 88 PRO A N 1
ATOM 651 C CA . PRO A 1 88 ? -5.721 10.286 10.774 1.00 97.69 88 PRO A CA 1
ATOM 652 C C . PRO A 1 88 ? -6.398 9.294 11.733 1.00 97.69 88 PRO A C 1
ATOM 654 O O . PRO A 1 88 ? -5.783 8.865 12.710 1.00 97.69 88 PRO A O 1
ATOM 657 N N . GLU A 1 89 ? -7.663 8.940 11.491 1.00 97.44 89 GLU A N 1
ATOM 658 C CA . GLU A 1 89 ? -8.357 7.872 12.201 1.00 97.44 89 GLU A CA 1
ATOM 659 C C . GLU A 1 89 ? -7.778 6.487 11.902 1.00 97.44 89 GLU A C 1
ATOM 661 O O . GLU A 1 89 ? -7.959 5.591 12.721 1.00 97.44 89 GLU A O 1
ATOM 666 N N . TYR A 1 90 ? -7.082 6.302 10.774 1.00 98.12 90 TYR A N 1
ATOM 667 C CA . TYR A 1 90 ? -6.532 5.009 10.384 1.00 98.12 90 TYR A CA 1
ATOM 668 C C . TYR A 1 90 ? -5.076 4.816 10.803 1.00 98.12 90 TYR A C 1
ATOM 670 O O . TYR A 1 90 ? -4.279 5.747 10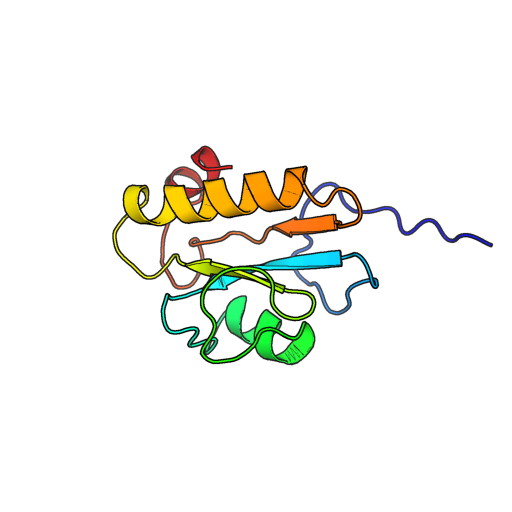.920 1.00 98.12 90 TYR A O 1
ATOM 678 N N . PHE A 1 91 ? -4.705 3.551 10.975 1.00 97.88 91 PHE A N 1
ATOM 679 C CA . PHE A 1 91 ? -3.325 3.115 11.104 1.00 97.88 91 PHE A CA 1
ATOM 680 C C . PHE A 1 91 ? -2.940 2.191 9.959 1.00 97.88 91 PHE A C 1
ATOM 682 O O . PHE A 1 91 ? -3.605 1.191 9.700 1.00 97.88 91 PHE A O 1
ATOM 689 N N . PHE A 1 92 ? -1.833 2.499 9.293 1.00 98.25 92 PHE A N 1
ATOM 690 C CA . PHE A 1 92 ? -1.449 1.819 8.065 1.00 98.25 92 PHE A CA 1
ATOM 691 C C . PHE A 1 92 ? -0.292 0.851 8.300 1.00 98.25 92 PHE A C 1
ATOM 693 O O . PHE A 1 92 ? 0.819 1.249 8.645 1.00 98.25 92 PHE A O 1
ATOM 700 N N . TYR A 1 93 ? -0.534 -0.431 8.037 1.00 98.31 93 TYR A N 1
ATOM 701 C CA . TYR A 1 93 ? 0.516 -1.435 7.915 1.00 98.31 93 TYR A CA 1
ATOM 702 C C . TYR A 1 93 ? 1.012 -1.481 6.473 1.00 98.31 93 TYR A C 1
ATOM 704 O O . TYR A 1 93 ? 0.467 -2.201 5.632 1.00 98.31 93 TYR A O 1
ATOM 712 N N . VAL A 1 94 ? 2.057 -0.703 6.189 1.00 98.00 94 VAL A N 1
ATOM 713 C CA . VAL A 1 94 ? 2.699 -0.669 4.872 1.00 98.00 94 VAL A CA 1
ATOM 714 C C . VAL A 1 94 ? 3.615 -1.872 4.711 1.00 98.00 94 VAL A C 1
ATOM 716 O O . VAL A 1 94 ? 4.605 -2.025 5.427 1.00 98.00 94 VAL A O 1
ATOM 719 N N . THR A 1 95 ? 3.255 -2.778 3.802 1.00 97.00 95 THR A N 1
ATOM 720 C CA . THR A 1 95 ? 4.117 -3.911 3.439 1.00 97.00 95 THR A CA 1
ATOM 721 C C . THR A 1 95 ? 5.319 -3.440 2.618 1.00 97.00 95 THR A C 1
ATOM 723 O O . THR A 1 95 ? 5.416 -2.276 2.240 1.00 97.00 95 THR A O 1
ATOM 726 N N . ARG A 1 96 ? 6.239 -4.349 2.276 1.00 96.50 96 ARG A N 1
ATOM 727 C CA . ARG A 1 96 ? 7.273 -4.081 1.261 1.00 96.50 96 ARG A CA 1
ATOM 728 C C . ARG A 1 96 ? 6.635 -4.029 -0.137 1.00 96.50 96 ARG A C 1
ATOM 730 O O . ARG A 1 96 ? 6.763 -4.969 -0.925 1.00 96.50 96 ARG A O 1
ATOM 737 N N . VAL A 1 97 ? 5.859 -2.974 -0.390 1.00 97.81 97 VAL A N 1
ATOM 738 C CA . VAL A 1 97 ? 5.090 -2.725 -1.618 1.00 97.81 97 VAL A CA 1
ATOM 739 C C . VAL A 1 97 ? 6.028 -2.822 -2.825 1.00 97.81 97 VAL A C 1
ATOM 741 O O . VAL A 1 97 ? 7.127 -2.291 -2.805 1.00 97.81 97 VAL A O 1
ATOM 744 N N . GLY A 1 98 ? 5.647 -3.579 -3.856 1.00 96.56 98 GLY A N 1
ATOM 745 C CA . GLY A 1 98 ? 6.473 -3.779 -5.058 1.00 96.56 98 GLY A CA 1
ATOM 746 C C . GLY A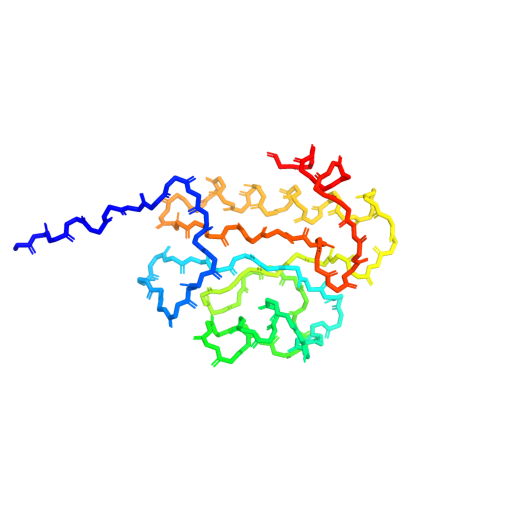 1 98 ? 7.686 -4.717 -4.905 1.00 96.56 98 GLY A C 1
ATOM 747 O O . GLY A 1 98 ? 8.125 -5.291 -5.899 1.00 96.56 98 GLY A O 1
ATOM 748 N N . CYS A 1 99 ? 8.178 -4.986 -3.691 1.00 97.12 99 CYS A N 1
ATOM 749 C CA . CYS A 1 99 ? 9.409 -5.771 -3.494 1.00 97.12 99 CYS A CA 1
ATOM 750 C C . CYS A 1 99 ? 9.223 -7.301 -3.468 1.00 97.12 99 CYS A C 1
ATOM 752 O O . CYS A 1 99 ? 10.167 -8.053 -3.231 1.00 97.12 99 CYS A O 1
ATOM 754 N N . GLY A 1 100 ? 7.987 -7.774 -3.644 1.00 94.75 100 GLY A N 1
ATOM 755 C CA . GLY A 1 100 ? 7.654 -9.195 -3.741 1.00 94.75 100 GLY A CA 1
ATOM 756 C C . GLY A 1 100 ? 7.602 -9.663 -5.195 1.00 94.75 100 GLY A C 1
ATOM 757 O O . GLY A 1 100 ? 8.615 -9.762 -5.875 1.00 94.75 100 GLY A O 1
ATOM 758 N N . ILE A 1 101 ? 6.390 -9.944 -5.681 1.00 94.81 101 ILE A N 1
ATOM 759 C CA . ILE A 1 101 ? 6.154 -10.487 -7.031 1.00 94.81 101 ILE A CA 1
ATOM 760 C C . ILE A 1 101 ? 6.565 -9.503 -8.139 1.00 94.81 101 ILE A C 1
ATOM 762 O O . ILE A 1 101 ? 7.027 -9.946 -9.186 1.00 94.81 101 ILE A O 1
ATOM 766 N N . ALA A 1 102 ?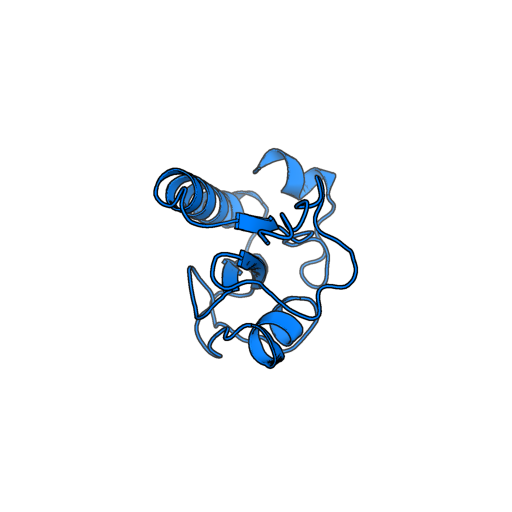 6.406 -8.190 -7.927 1.00 95.25 102 ALA A N 1
ATOM 767 C CA . ALA A 1 102 ? 6.799 -7.186 -8.920 1.00 95.25 102 ALA A CA 1
ATOM 768 C C . ALA A 1 102 ? 8.329 -7.062 -9.074 1.00 95.25 102 ALA A C 1
ATOM 770 O O . ALA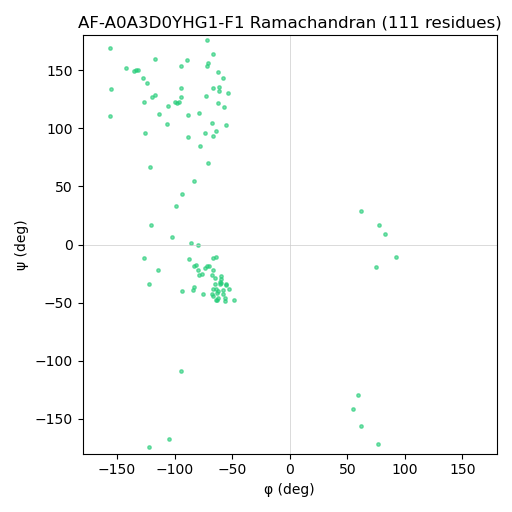 A 1 102 ? 8.793 -6.613 -10.115 1.00 95.25 102 ALA A O 1
ATOM 771 N N . GLY A 1 103 ? 9.107 -7.537 -8.092 1.00 96.75 103 GLY A N 1
ATOM 772 C CA . GLY A 1 103 ? 10.549 -7.743 -8.227 1.00 96.75 103 GLY A CA 1
ATOM 773 C C . GLY A 1 103 ? 11.428 -6.511 -8.009 1.00 96.75 103 GLY A C 1
ATOM 774 O O . GLY A 1 103 ? 12.629 -6.602 -8.252 1.00 96.75 103 GLY A O 1
ATOM 775 N N . PHE A 1 104 ? 10.873 -5.392 -7.539 1.00 97.94 104 PHE A N 1
ATOM 776 C CA . PHE A 1 104 ? 11.677 -4.223 -7.180 1.00 97.94 104 PHE A CA 1
ATOM 777 C C . PHE A 1 104 ? 12.492 -4.471 -5.906 1.00 97.94 104 PHE A C 1
ATOM 779 O O . PHE A 1 104 ? 12.159 -5.301 -5.060 1.00 97.94 104 PHE A O 1
ATOM 786 N N . THR A 1 105 ? 13.577 -3.732 -5.746 1.00 98.12 105 THR A N 1
ATOM 787 C CA . THR A 1 105 ? 14.347 -3.698 -4.504 1.00 98.12 105 THR A CA 1
ATOM 788 C C . THR A 1 105 ? 13.818 -2.614 -3.570 1.00 98.12 105 THR A C 1
ATOM 790 O O . THR A 1 105 ? 13.237 -1.621 -4.008 1.00 98.12 105 THR A O 1
ATOM 793 N N . ASP A 1 106 ? 14.096 -2.730 -2.266 1.00 97.06 106 ASP A N 1
ATOM 794 C CA . ASP A 1 106 ? 13.731 -1.662 -1.322 1.00 97.06 106 ASP A CA 1
ATOM 795 C C . ASP A 1 106 ? 14.406 -0.334 -1.683 1.00 97.06 106 ASP A C 1
ATOM 797 O O . ASP A 1 106 ? 13.844 0.720 -1.435 1.00 97.06 106 ASP A O 1
ATOM 801 N N . ARG A 1 107 ? 15.595 -0.364 -2.302 1.00 98.00 107 ARG A N 1
ATOM 802 C CA . ARG A 1 107 ? 16.299 0.857 -2.728 1.00 98.00 107 ARG A CA 1
ATOM 803 C C . ARG A 1 107 ? 15.579 1.601 -3.850 1.00 98.00 107 ARG A C 1
ATOM 805 O O . ARG A 1 107 ? 15.776 2.802 -3.972 1.00 98.00 107 ARG A O 1
ATOM 812 N N . GLU A 1 108 ? 14.798 0.895 -4.661 1.00 97.69 108 GLU A N 1
ATOM 813 C CA . GLU A 1 108 ? 14.019 1.486 -5.750 1.00 97.69 108 GLU A CA 1
ATOM 814 C C . GLU A 1 108 ? 12.685 2.044 -5.249 1.00 97.69 108 GLU A C 1
ATOM 816 O O . GLU A 1 108 ? 12.279 3.109 -5.697 1.00 97.69 108 GLU A O 1
ATOM 821 N N . ILE A 1 109 ? 12.022 1.353 -4.312 1.00 97.94 109 ILE A N 1
ATOM 822 C CA . ILE A 1 109 ? 10.676 1.730 -3.850 1.00 97.94 109 ILE A CA 1
ATOM 823 C C . ILE A 1 109 ? 10.689 2.624 -2.610 1.00 97.94 109 ILE A C 1
ATOM 825 O O . ILE A 1 109 ? 9.888 3.549 -2.534 1.00 97.94 109 ILE A O 1
ATOM 829 N N . ALA A 1 110 ? 11.567 2.372 -1.634 1.00 96.62 110 ALA A N 1
ATOM 830 C CA . ALA A 1 110 ? 11.562 3.114 -0.372 1.00 96.62 110 ALA A CA 1
ATOM 831 C C . ALA A 1 110 ? 11.672 4.640 -0.541 1.00 96.62 110 ALA A C 1
ATOM 833 O O . ALA A 1 110 ? 11.018 5.322 0.232 1.00 96.62 110 ALA A O 1
ATOM 834 N N . PRO A 1 111 ? 12.410 5.201 -1.525 1.00 98.00 111 PRO A N 1
ATOM 835 C CA . PRO A 1 111 ? 12.445 6.652 -1.736 1.00 98.00 111 PRO A CA 1
ATOM 836 C C . PRO A 1 111 ? 11.114 7.297 -2.153 1.00 98.00 111 PRO A C 1
ATOM 838 O O . PRO A 1 111 ? 11.057 8.521 -2.214 1.00 98.00 111 PRO A O 1
ATOM 841 N N . LEU A 1 112 ? 10.089 6.507 -2.498 1.00 97.56 112 LEU A N 1
ATOM 842 C CA . LEU A 1 112 ? 8.749 7.017 -2.802 1.00 97.56 112 LEU A CA 1
ATOM 843 C C . LEU A 1 112 ? 7.912 7.295 -1.542 1.00 97.56 112 LEU A C 1
ATOM 845 O O . LEU A 1 112 ? 6.903 7.980 -1.647 1.00 97.56 112 LEU A O 1
ATOM 849 N N . PHE A 1 113 ? 8.299 6.738 -0.390 1.00 94.88 113 PHE A N 1
ATOM 850 C CA . PHE A 1 113 ? 7.611 6.869 0.900 1.00 94.88 113 PHE A CA 1
ATOM 851 C C . PHE A 1 113 ? 8.412 7.760 1.856 1.00 94.88 113 PHE A C 1
ATOM 853 O O . PHE A 1 113 ? 7.772 8.442 2.685 1.00 94.88 113 PHE A O 1
#

Radius of gyration: 13.57 Å; Cα contacts (8 Å, |Δi|>4): 191; chains: 1; bounding box: 29×27×46 Å

Foldseek 3Di:
DPPPPPDDPAQDPDDQDDDQQEAEEEEFACQQQQPDDSSVCCVPHQARDRRHQAQDGRRYGHQYQQDDFLVVRLVRLVVVVVVCVVCVSHDYRHDCHCVPPVPDDCVRNVVSD

Sequence (113 aa):
MEDSFKRPAFTPENITVLAADEIFVFGSNLGGNHGGGAALVAWKKFGAIYGQGVGLQGQSYGIPTMHGGVEAIAPYVDEFIEFAEAHPEYFFYVTRVGCGIAGFT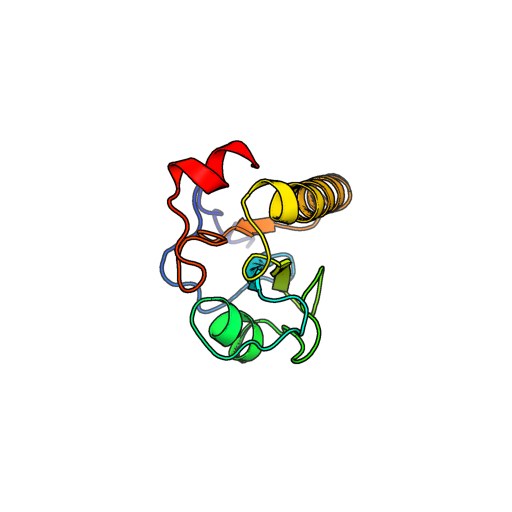DREIAPLF

Mean predicted aligned error: 3.41 Å

Solvent-accessible surface area (backbone atoms only — not comparable to full-atom values): 6490 Å² total; per-residue (Å²): 133,82,78,74,77,78,76,70,98,60,62,67,96,79,79,89,77,71,60,98,46,34,30,45,32,29,35,28,26,76,66,9,72,47,81,51,74,61,24,28,49,29,43,77,72,30,47,31,47,80,57,53,9,62,48,81,29,73,37,15,32,29,34,42,38,65,54,85,54,63,80,64,26,42,64,50,43,50,53,48,50,56,48,51,69,76,38,74,78,52,44,76,37,61,53,76,50,30,44,59,92,58,63,44,50,66,85,67,48,55,82,68,113